Protein AF-A0A382V487-F1 (afdb_monomer_lite)

Sequence (89 aa):
MAEPSRLKNLLLPVILVFILFFALMVFPPLGALIGVLSPFPLVFIYLQRGRQVGMALIALVFVVLLLLVGANQAMLFLAEYALMALLLG

Radius of gyration: 17.19 Å; chains: 1; bounding box: 42×19×48 Å

Foldseek 3Di:
DDDPVVVVVVVVVVVVVVVVVVCCVVDVVVVVVCLVCVLVVLVVVCVVVHDVVSVVVLVVVLVVCCPPPHDVSSVVSVVVNVVVVVVVD

pLDDT: mean 74.37, std 10.54, range [46.38, 88.56]

Structure (mmCIF, N/CA/C/O backbone):
data_AF-A0A382V487-F1
#
_entry.id   AF-A0A382V487-F1
#
loop_
_atom_site.group_PDB
_atom_site.id
_atom_site.type_symbol
_atom_site.label_atom_id
_atom_site.label_alt_id
_atom_site.label_comp_id
_atom_site.label_asym_id
_atom_site.label_entity_id
_atom_site.label_seq_id
_atom_site.pdbx_PDB_ins_code
_atom_site.Cartn_x
_atom_site.Cartn_y
_atom_site.Cartn_z
_atom_site.occupancy
_atom_site.B_iso_or_equiv
_atom_site.auth_seq_id
_atom_site.auth_comp_id
_atom_site.auth_asym_id
_atom_site.auth_atom_id
_atom_site.pdbx_PDB_model_num
ATOM 1 N N . MET A 1 1 ? -32.005 -8.366 -26.969 1.00 46.38 1 MET A N 1
ATOM 2 C CA . MET A 1 1 ? -31.279 -7.612 -28.014 1.00 46.38 1 MET A CA 1
ATOM 3 C C . MET A 1 1 ? -30.479 -6.526 -27.309 1.00 46.38 1 MET A C 1
ATOM 5 O O . MET A 1 1 ? -31.086 -5.642 -26.724 1.00 46.38 1 MET A O 1
ATOM 9 N N . ALA A 1 2 ? -29.153 -6.662 -27.214 1.00 54.81 2 ALA A N 1
ATOM 10 C CA . ALA A 1 2 ? -28.314 -5.649 -26.574 1.00 54.81 2 ALA A CA 1
ATOM 11 C C . ALA A 1 2 ? -28.032 -4.529 -27.585 1.00 54.81 2 ALA A C 1
ATOM 13 O O . ALA A 1 2 ? -27.471 -4.783 -28.646 1.00 54.81 2 ALA A O 1
ATOM 14 N N . GLU A 1 3 ? -28.468 -3.315 -27.259 1.00 56.84 3 GLU A N 1
ATOM 15 C CA . GLU A 1 3 ? -28.272 -2.103 -28.056 1.00 56.84 3 GLU A CA 1
ATOM 16 C C . GLU A 1 3 ? -26.777 -1.869 -28.376 1.00 56.84 3 GLU A C 1
ATOM 18 O O . GLU A 1 3 ? -25.961 -1.805 -27.447 1.00 56.84 3 GLU A O 1
ATOM 23 N N . PRO A 1 4 ? -26.389 -1.677 -29.652 1.00 60.22 4 PRO A N 1
ATOM 24 C CA . PRO A 1 4 ? -24.994 -1.449 -30.049 1.00 60.22 4 PRO A CA 1
ATOM 25 C C . PRO A 1 4 ? -24.391 -0.160 -29.452 1.00 60.22 4 PRO A C 1
ATOM 27 O O . PRO A 1 4 ? -23.169 -0.027 -29.365 1.00 60.22 4 PRO A O 1
ATOM 30 N N . SER A 1 5 ? -25.227 0.768 -28.969 1.00 61.31 5 SER A N 1
ATOM 31 C CA . SER A 1 5 ? -24.796 1.990 -28.275 1.00 61.31 5 SER A CA 1
ATOM 32 C C . SER A 1 5 ? -24.154 1.707 -26.910 1.00 61.31 5 SER A C 1
ATOM 34 O O . SER A 1 5 ? -23.203 2.383 -26.516 1.00 61.31 5 SER A O 1
ATOM 36 N N . ARG A 1 6 ? -24.609 0.661 -26.204 1.00 59.19 6 ARG A N 1
ATOM 37 C CA . ARG A 1 6 ? -24.148 0.328 -24.848 1.00 59.19 6 ARG A CA 1
ATOM 38 C C . ARG A 1 6 ? -22.714 -0.197 -24.847 1.00 59.19 6 ARG A C 1
ATOM 40 O O . ARG A 1 6 ? -21.942 0.158 -23.966 1.00 59.19 6 ARG A O 1
ATOM 47 N N . LEU A 1 7 ? -22.344 -0.986 -25.859 1.00 59.91 7 LEU A N 1
ATOM 48 C CA . LEU A 1 7 ? -20.969 -1.460 -26.055 1.00 59.91 7 LEU A CA 1
ATOM 49 C C . LEU A 1 7 ? -20.029 -0.299 -26.394 1.00 59.91 7 LEU A C 1
ATOM 51 O O . LEU A 1 7 ? -18.968 -0.177 -25.791 1.00 59.91 7 LEU A O 1
ATOM 55 N N . LYS A 1 8 ? -20.446 0.612 -27.281 1.00 62.44 8 LYS A N 1
ATOM 56 C CA . LYS A 1 8 ? -19.661 1.803 -27.641 1.00 62.44 8 LYS A CA 1
ATOM 57 C C . LYS A 1 8 ? -19.438 2.748 -26.451 1.00 62.44 8 LYS A C 1
ATOM 59 O O . LYS A 1 8 ? -18.341 3.281 -26.301 1.00 62.44 8 LYS A O 1
ATOM 64 N N . ASN A 1 9 ? -20.429 2.874 -25.566 1.00 69.94 9 ASN A N 1
ATOM 65 C CA . ASN A 1 9 ? -20.319 3.652 -24.328 1.00 69.94 9 ASN A CA 1
ATOM 66 C C . ASN A 1 9 ? -19.425 3.001 -23.260 1.00 69.94 9 ASN A C 1
ATOM 68 O O . ASN A 1 9 ? -18.938 3.705 -22.381 1.00 69.94 9 ASN A O 1
ATOM 72 N N . LEU A 1 10 ? -19.186 1.688 -23.332 1.00 76.12 10 LEU A N 1
ATOM 73 C CA . LEU A 1 10 ? -18.271 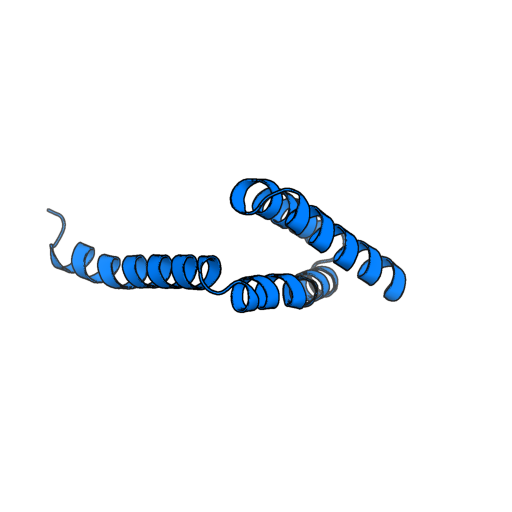0.972 -22.434 1.00 76.12 10 LEU A CA 1
ATOM 74 C C . LEU A 1 10 ? -16.850 0.866 -22.998 1.00 76.12 10 LEU A C 1
ATOM 76 O O . LEU A 1 10 ? -15.894 0.787 -22.233 1.00 76.12 10 LEU A O 1
ATOM 80 N N . LEU A 1 11 ? -16.687 0.922 -24.321 1.00 83.75 11 LEU A N 1
ATOM 81 C CA . LEU A 1 11 ? -15.369 0.904 -24.957 1.00 83.75 11 LEU A CA 1
ATOM 82 C C . LEU A 1 11 ? -14.511 2.094 -24.522 1.00 83.75 11 LEU A C 1
ATOM 84 O O . LEU A 1 11 ? -13.334 1.916 -24.233 1.00 83.75 11 LEU A O 1
ATOM 88 N N . LEU A 1 12 ? -15.098 3.287 -24.421 1.00 82.69 12 LEU A N 1
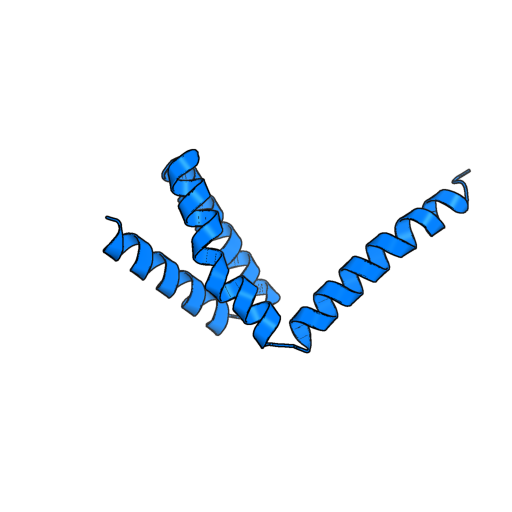ATOM 89 C CA . LEU A 1 12 ? -14.372 4.494 -24.024 1.00 82.69 12 LEU A CA 1
ATOM 90 C C . LEU A 1 12 ? -13.752 4.394 -22.609 1.00 82.69 12 LEU A C 1
ATOM 92 O O . LEU A 1 12 ? -12.541 4.586 -22.490 1.00 82.69 12 LEU A O 1
ATOM 96 N N . PRO A 1 13 ? -14.506 4.050 -21.542 1.00 83.06 13 PRO A N 1
ATOM 97 C CA . PRO A 1 13 ? -13.921 3.857 -20.217 1.00 83.06 13 PRO A CA 1
ATOM 98 C C . PRO A 1 13 ? -12.941 2.677 -20.163 1.00 83.06 13 PRO A C 1
ATOM 100 O O . PRO A 1 13 ? -11.926 2.779 -19.482 1.00 83.06 13 PRO A O 1
ATOM 103 N N . VAL A 1 14 ? -13.178 1.590 -20.909 1.00 83.38 14 VAL A N 1
ATOM 104 C CA . VAL A 1 14 ? -12.239 0.452 -20.968 1.00 83.38 14 VAL A CA 1
ATOM 105 C C . VAL A 1 14 ? -10.903 0.861 -21.593 1.00 83.38 14 VAL A C 1
ATOM 107 O O . VAL A 1 14 ? -9.849 0.545 -21.044 1.00 83.38 14 VAL A O 1
ATOM 110 N N . ILE A 1 15 ? -10.934 1.611 -22.697 1.00 88.50 15 ILE A N 1
ATOM 111 C CA . ILE A 1 15 ? -9.732 2.137 -23.355 1.00 88.50 15 ILE A CA 1
ATOM 112 C C . ILE A 1 15 ? -8.983 3.089 -22.413 1.00 88.50 15 ILE A C 1
ATOM 114 O O . ILE A 1 15 ? -7.766 2.989 -22.291 1.00 88.50 15 ILE A O 1
ATOM 118 N N . LEU A 1 16 ? -9.696 3.963 -21.697 1.00 83.81 16 LEU A N 1
ATOM 119 C CA . LEU A 1 16 ? -9.104 4.873 -20.709 1.00 83.81 16 LEU A CA 1
ATOM 120 C C . LEU A 1 16 ? -8.396 4.131 -19.571 1.00 83.81 16 LEU A C 1
ATOM 122 O O . LEU A 1 16 ? -7.277 4.492 -19.215 1.00 83.81 16 LEU A O 1
ATOM 126 N N . VAL A 1 17 ? -9.016 3.079 -19.029 1.00 79.75 17 VAL A N 1
ATOM 127 C CA . VAL A 1 17 ? -8.404 2.241 -17.986 1.00 79.75 17 VAL A CA 1
ATOM 128 C C . VAL A 1 17 ? -7.146 1.553 -18.517 1.00 79.75 17 VAL A C 1
ATOM 130 O O . VAL A 1 17 ? -6.116 1.570 -17.847 1.00 79.75 17 VAL A O 1
ATOM 133 N N . PHE A 1 18 ? -7.184 1.013 -19.737 1.00 79.94 18 PHE A N 1
ATOM 134 C CA . PHE A 1 18 ? -6.013 0.388 -20.359 1.00 79.94 18 PHE A CA 1
ATOM 135 C C . PHE A 1 18 ? -4.868 1.376 -20.594 1.00 79.94 18 PHE A C 1
ATOM 137 O O . PHE A 1 18 ? -3.722 1.065 -20.275 1.00 79.94 18 PHE A O 1
ATOM 144 N N . ILE A 1 19 ? -5.168 2.573 -21.105 1.00 85.31 19 ILE A N 1
ATOM 145 C CA . ILE A 1 19 ? -4.172 3.634 -21.307 1.00 85.31 19 ILE A CA 1
ATOM 146 C C . ILE A 1 19 ? -3.560 4.050 -19.969 1.00 85.31 19 ILE A C 1
ATOM 148 O O . ILE A 1 19 ? -2.347 4.219 -19.885 1.00 85.31 19 ILE A O 1
ATOM 152 N N . LEU A 1 20 ? -4.373 4.171 -18.917 1.00 79.06 20 LEU A N 1
ATOM 153 C CA . LEU A 1 20 ? -3.901 4.514 -17.578 1.00 79.06 20 LEU A CA 1
ATOM 154 C C . LEU A 1 20 ? -2.941 3.449 -17.032 1.00 79.06 20 LEU A C 1
ATOM 156 O O . LEU A 1 20 ? -1.839 3.784 -16.608 1.00 79.06 20 LEU A O 1
ATOM 160 N N . PHE A 1 21 ? -3.318 2.168 -17.090 1.00 73.06 21 PHE A N 1
ATOM 161 C CA . PHE A 1 21 ? -2.451 1.068 -16.652 1.00 73.06 21 PHE A CA 1
ATOM 162 C C . PHE A 1 21 ? -1.158 0.984 -17.470 1.00 73.06 21 PHE A C 1
ATOM 164 O O . PHE A 1 21 ? -0.083 0.792 -16.906 1.00 73.06 21 PHE A O 1
ATOM 171 N N . PHE A 1 22 ? -1.241 1.181 -18.785 1.00 79.12 22 PHE A N 1
ATOM 172 C CA . PHE A 1 22 ? -0.071 1.190 -19.657 1.00 79.12 22 PHE A CA 1
ATOM 173 C C . PHE A 1 22 ? 0.863 2.366 -19.348 1.00 79.12 22 PHE A C 1
ATOM 175 O O . PHE A 1 22 ? 2.072 2.180 -19.233 1.00 79.12 22 PHE A O 1
ATOM 182 N N . ALA A 1 23 ? 0.317 3.566 -19.138 1.00 77.31 23 ALA A N 1
ATOM 183 C CA . ALA A 1 23 ? 1.095 4.734 -18.737 1.00 77.31 23 ALA A CA 1
ATOM 184 C C . ALA A 1 23 ? 1.797 4.512 -17.389 1.00 77.31 23 ALA A C 1
ATOM 186 O O . ALA A 1 23 ? 2.963 4.867 -17.250 1.00 77.31 23 ALA A O 1
ATOM 187 N N . LEU A 1 24 ? 1.139 3.863 -16.424 1.00 65.38 24 LEU A N 1
ATOM 188 C CA . LEU A 1 24 ? 1.750 3.497 -15.140 1.00 65.38 24 LEU A CA 1
ATOM 189 C C . LEU A 1 24 ? 2.876 2.461 -15.287 1.00 65.38 24 LEU A C 1
ATOM 191 O O . LEU A 1 24 ? 3.845 2.509 -14.532 1.00 65.38 24 LEU A O 1
ATOM 195 N N . MET A 1 25 ? 2.772 1.553 -16.260 1.00 65.62 25 MET A N 1
ATOM 196 C CA . MET A 1 25 ? 3.801 0.549 -16.552 1.00 65.62 25 MET A CA 1
ATOM 197 C C . MET A 1 25 ? 5.013 1.144 -17.290 1.00 65.62 25 MET A C 1
ATOM 199 O O . MET A 1 25 ? 6.147 0.754 -17.024 1.00 65.62 25 MET A O 1
ATOM 203 N N . VAL A 1 26 ? 4.784 2.090 -18.210 1.00 70.12 26 VAL A N 1
ATOM 204 C CA . VAL A 1 26 ? 5.825 2.699 -19.063 1.00 70.12 26 VAL A CA 1
ATOM 205 C C . VAL A 1 26 ? 6.484 3.920 -18.417 1.00 70.12 26 VAL A C 1
ATOM 207 O O . VAL A 1 26 ? 7.646 4.205 -18.700 1.00 70.12 26 VAL A O 1
ATOM 210 N N . PHE A 1 27 ? 5.783 4.622 -17.521 1.00 64.94 27 PHE A N 1
ATOM 211 C CA . PHE A 1 27 ? 6.323 5.713 -16.708 1.00 64.94 27 PHE A CA 1
ATOM 212 C C 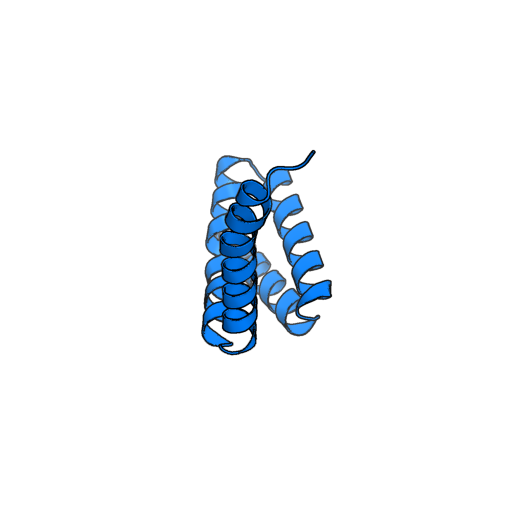. PHE A 1 27 ? 6.425 5.284 -15.231 1.00 64.94 27 PHE A C 1
ATOM 214 O O . PHE A 1 27 ? 5.550 5.622 -14.423 1.00 64.94 27 PHE A O 1
ATOM 221 N N . PRO A 1 28 ? 7.534 4.618 -14.838 1.00 59.47 28 PRO A N 1
ATOM 222 C CA . PRO A 1 28 ? 7.823 4.246 -13.454 1.00 59.47 28 PRO A CA 1
ATOM 223 C C . PRO A 1 28 ? 7.616 5.367 -12.423 1.00 59.47 28 PRO A C 1
ATOM 225 O O . PRO A 1 28 ? 7.141 5.054 -11.336 1.00 59.47 28 PRO A O 1
ATOM 228 N N . PRO A 1 29 ? 7.887 6.661 -12.715 1.00 60.84 29 PRO A N 1
ATOM 229 C CA . PRO A 1 29 ? 7.652 7.736 -11.753 1.00 60.84 29 PRO A CA 1
ATOM 230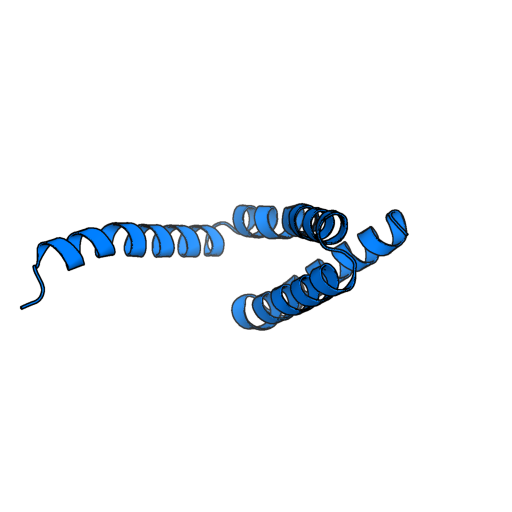 C C . PRO A 1 29 ? 6.181 7.927 -11.370 1.00 60.84 29 PRO A C 1
ATOM 232 O O . PRO A 1 29 ? 5.911 8.315 -10.243 1.00 60.84 29 PRO A O 1
ATOM 235 N N . LEU A 1 30 ? 5.218 7.652 -12.259 1.00 56.53 30 LEU A N 1
ATOM 236 C CA . LEU A 1 30 ? 3.788 7.791 -11.941 1.00 56.53 30 LEU A CA 1
ATOM 237 C C . LEU A 1 30 ? 3.290 6.629 -11.071 1.00 56.53 30 LEU A C 1
ATOM 239 O O . LEU A 1 30 ? 2.569 6.855 -10.101 1.00 56.53 30 LEU A O 1
ATOM 243 N N . GLY A 1 31 ? 3.732 5.401 -11.363 1.00 56.75 31 GLY A N 1
ATOM 244 C CA . GLY A 1 31 ? 3.518 4.247 -10.483 1.00 56.75 31 GLY A CA 1
ATOM 245 C C . GLY A 1 31 ? 4.214 4.419 -9.129 1.00 56.75 31 GLY A C 1
ATOM 246 O O . GLY A 1 31 ? 3.635 4.106 -8.092 1.00 56.75 31 GLY A O 1
ATOM 247 N N . ALA A 1 32 ? 5.411 5.011 -9.129 1.00 59.16 32 ALA A N 1
ATOM 248 C CA . ALA A 1 32 ? 6.136 5.380 -7.922 1.00 59.16 32 ALA A CA 1
ATOM 249 C C . ALA A 1 32 ? 5.442 6.508 -7.153 1.00 59.16 32 ALA A C 1
ATOM 251 O O . ALA A 1 32 ? 5.400 6.428 -5.943 1.00 59.16 32 ALA A O 1
ATOM 252 N N . LEU A 1 33 ? 4.839 7.517 -7.789 1.00 55.84 33 LEU A N 1
ATOM 253 C CA . LEU A 1 33 ? 4.071 8.555 -7.085 1.00 55.84 33 LEU A CA 1
ATOM 254 C C . LEU A 1 33 ? 2.827 7.982 -6.404 1.00 55.84 33 LEU A C 1
ATOM 256 O O . LEU A 1 33 ? 2.512 8.383 -5.289 1.00 55.84 33 LEU A O 1
ATOM 260 N N . ILE A 1 34 ? 2.151 7.014 -7.029 1.00 54.28 34 ILE A N 1
ATOM 261 C CA . ILE A 1 34 ? 1.062 6.277 -6.375 1.00 54.28 34 ILE A CA 1
ATOM 262 C C . ILE A 1 34 ? 1.609 5.411 -5.237 1.00 54.28 34 ILE A C 1
ATOM 264 O O . ILE A 1 34 ? 0.995 5.394 -4.181 1.00 54.28 34 ILE A O 1
ATOM 268 N N . GLY A 1 35 ? 2.756 4.745 -5.405 1.00 59.00 35 GLY A N 1
ATOM 269 C CA . GLY A 1 35 ? 3.413 3.952 -4.357 1.00 59.00 35 GLY A CA 1
ATOM 270 C C . GLY A 1 35 ? 3.884 4.787 -3.161 1.00 59.00 35 GLY A C 1
ATOM 271 O O . GLY A 1 35 ? 3.499 4.491 -2.041 1.00 59.00 35 GLY A O 1
ATOM 272 N N . VAL A 1 36 ? 4.605 5.879 -3.416 1.00 56.09 36 VAL A N 1
ATOM 273 C CA . VAL A 1 36 ? 5.185 6.830 -2.449 1.00 56.09 36 VAL A CA 1
ATOM 274 C C . VAL A 1 36 ? 4.115 7.664 -1.746 1.00 56.09 36 VAL A C 1
ATOM 276 O O . VAL A 1 36 ? 4.281 8.026 -0.584 1.00 56.09 36 VAL A O 1
ATOM 279 N N . LEU A 1 37 ? 3.003 7.984 -2.422 1.00 59.75 37 LEU A N 1
ATOM 280 C CA . LEU A 1 37 ? 1.857 8.646 -1.789 1.00 59.75 37 LEU A CA 1
ATOM 281 C C . LEU A 1 37 ? 0.831 7.652 -1.236 1.00 59.75 37 LEU A C 1
ATOM 283 O O . LEU A 1 37 ? -0.024 8.081 -0.468 1.00 59.75 37 LEU A O 1
ATOM 287 N N . SER A 1 38 ? 0.915 6.347 -1.539 1.00 61.41 38 SER A N 1
ATOM 288 C CA . SER A 1 38 ? 0.025 5.315 -0.975 1.00 61.41 38 SER A CA 1
ATOM 289 C C . SER A 1 38 ? 0.008 5.234 0.558 1.00 61.41 38 SER A C 1
ATOM 291 O O . SER A 1 38 ? -1.042 4.847 1.081 1.00 61.41 38 SER A O 1
ATOM 293 N N . PRO A 1 39 ? 1.067 5.617 1.310 1.00 62.66 39 PRO A N 1
ATOM 294 C CA . PRO A 1 39 ? 1.023 5.751 2.763 1.00 62.66 39 PRO A CA 1
ATOM 295 C C . PRO A 1 39 ? -0.087 6.685 3.242 1.00 62.66 39 PRO A C 1
ATOM 297 O O . PRO A 1 39 ? -0.781 6.417 4.221 1.00 62.66 39 PRO A O 1
ATOM 300 N N . PHE A 1 40 ? -0.300 7.781 2.519 1.00 64.81 40 PHE A N 1
ATOM 301 C CA . PHE A 1 40 ? -1.163 8.865 2.967 1.00 64.81 40 PHE A CA 1
ATOM 302 C C . PHE A 1 40 ? -2.655 8.467 2.993 1.00 64.81 40 PHE A C 1
ATOM 304 O O . PHE A 1 40 ? -3.306 8.670 4.022 1.00 64.81 40 PHE A O 1
ATOM 311 N N . PRO A 1 41 ? -3.218 7.822 1.946 1.00 68.44 41 PRO A N 1
ATOM 312 C CA . PRO A 1 41 ? -4.589 7.324 1.959 1.00 68.44 41 PRO A CA 1
ATOM 313 C C . PRO A 1 41 ? -4.888 6.283 3.042 1.00 68.44 41 PRO A C 1
ATOM 315 O O . PRO A 1 41 ? -5.943 6.388 3.669 1.00 68.44 41 PRO A O 1
ATOM 318 N N . LEU A 1 42 ? -4.027 5.279 3.293 1.00 71.69 42 LEU A N 1
ATOM 319 C CA . LEU A 1 42 ? -4.390 4.260 4.297 1.00 71.69 42 LEU A CA 1
ATOM 320 C C . LEU A 1 42 ? -4.130 4.724 5.721 1.00 71.69 42 LEU A C 1
ATOM 322 O O . LEU A 1 42 ? -4.877 4.304 6.598 1.00 71.69 42 LEU A O 1
ATOM 326 N N . VAL A 1 43 ? -3.164 5.613 5.975 1.00 69.81 43 VAL A N 1
ATOM 327 C CA . VAL A 1 43 ? -3.055 6.271 7.289 1.00 69.81 43 VAL A CA 1
ATOM 328 C C . VAL A 1 43 ? -4.312 7.096 7.563 1.00 69.81 43 VAL A C 1
ATOM 330 O O . VAL A 1 43 ? -4.874 7.023 8.653 1.00 69.81 43 VAL A O 1
ATOM 333 N N . PHE A 1 44 ? -4.835 7.799 6.558 1.00 70.56 44 PHE A N 1
ATOM 334 C CA . PHE A 1 44 ? -6.095 8.526 6.695 1.00 70.56 44 PHE A CA 1
ATOM 335 C C . PHE A 1 44 ? -7.280 7.592 6.990 1.00 70.56 44 PHE A C 1
ATOM 337 O O . PHE A 1 44 ? -8.068 7.859 7.897 1.00 70.56 44 PHE A O 1
ATOM 344 N N . ILE A 1 45 ? -7.382 6.453 6.296 1.00 68.88 45 ILE A N 1
ATOM 345 C CA . ILE A 1 45 ? -8.426 5.457 6.583 1.00 68.88 45 ILE A CA 1
ATOM 346 C C . ILE A 1 45 ? -8.223 4.803 7.956 1.00 68.88 45 ILE A C 1
ATOM 348 O O . ILE A 1 45 ? -9.205 4.572 8.658 1.00 68.88 45 ILE A O 1
ATOM 352 N N . TYR A 1 46 ? -6.985 4.534 8.371 1.00 72.00 46 TYR A N 1
ATOM 353 C CA . TYR A 1 46 ? -6.662 4.034 9.708 1.00 72.00 46 TYR A CA 1
ATOM 354 C C . TYR A 1 46 ? -7.150 5.004 10.789 1.00 72.00 46 TYR A C 1
ATOM 356 O O . TYR A 1 46 ? -7.802 4.580 11.742 1.00 72.00 46 TYR A O 1
ATOM 364 N N . LEU A 1 47 ? -6.901 6.307 10.616 1.00 73.25 47 LEU A N 1
ATOM 365 C CA . LEU A 1 47 ? -7.366 7.344 11.538 1.00 73.25 47 LEU A CA 1
ATOM 366 C C . LEU A 1 47 ? -8.898 7.471 11.546 1.00 73.25 47 LEU A C 1
ATOM 368 O O . LEU A 1 47 ? -9.485 7.663 12.605 1.00 73.25 47 LEU A O 1
ATOM 372 N N . GLN A 1 48 ? -9.561 7.328 10.393 1.00 79.25 48 GLN A N 1
ATOM 373 C CA . GLN A 1 48 ? -11.020 7.467 10.293 1.00 79.25 48 GLN A CA 1
ATOM 374 C C . GLN A 1 48 ? -11.813 6.226 10.715 1.00 79.25 48 GLN A C 1
ATOM 376 O O . GLN A 1 48 ? -12.909 6.348 11.258 1.00 79.25 48 GLN A O 1
ATOM 381 N N . ARG A 1 49 ? -11.317 5.028 10.398 1.00 80.56 49 ARG A N 1
ATOM 382 C CA . ARG A 1 49 ? -12.047 3.756 10.553 1.00 80.56 49 ARG A CA 1
ATOM 383 C C . ARG A 1 49 ? -11.422 2.808 11.569 1.00 80.56 49 ARG A C 1
ATOM 385 O O . ARG A 1 49 ? -11.966 1.734 11.819 1.00 80.56 49 ARG A O 1
ATOM 392 N N . GLY A 1 50 ? -10.312 3.211 12.175 1.00 81.62 50 GLY A N 1
ATOM 393 C CA . GLY A 1 50 ? -9.647 2.481 13.239 1.00 81.62 50 GLY A CA 1
ATOM 394 C C . GLY A 1 50 ? -8.692 1.390 12.757 1.00 81.62 50 GLY A C 1
ATOM 395 O O . GLY A 1 50 ? -8.561 1.061 11.573 1.00 81.62 50 GLY A O 1
ATOM 396 N N . ARG A 1 51 ? -8.017 0.800 13.744 1.00 82.38 51 ARG A N 1
ATOM 397 C CA . ARG A 1 51 ? -6.842 -0.057 13.558 1.00 82.38 51 ARG A CA 1
ATOM 398 C C . ARG A 1 51 ? -7.089 -1.315 12.734 1.00 82.38 51 ARG A C 1
ATOM 400 O O . ARG A 1 51 ? -6.265 -1.653 11.889 1.00 82.38 51 ARG A O 1
ATOM 407 N N . GLN A 1 52 ? -8.205 -2.004 12.965 1.00 82.75 52 GLN A N 1
ATOM 408 C CA . GLN A 1 52 ? -8.501 -3.261 12.270 1.00 82.75 52 GLN A CA 1
ATOM 409 C C . GLN A 1 52 ? -8.721 -3.050 10.768 1.00 82.75 52 GLN A C 1
ATOM 411 O O . GLN A 1 52 ? -8.163 -3.785 9.956 1.00 82.75 52 GLN A O 1
ATOM 416 N N . VAL A 1 53 ? -9.475 -2.010 10.398 1.00 81.12 53 VAL A N 1
ATOM 417 C CA . VAL A 1 53 ? -9.755 -1.678 8.993 1.00 81.12 53 VAL A CA 1
ATOM 418 C C . VAL A 1 53 ? -8.480 -1.229 8.278 1.00 81.12 53 VAL A C 1
ATOM 420 O O . VAL A 1 53 ? -8.218 -1.674 7.162 1.00 81.12 53 VAL A O 1
ATOM 423 N N . GLY A 1 54 ? -7.653 -0.409 8.935 1.00 82.94 54 GLY A N 1
ATOM 424 C CA . GLY A 1 54 ? -6.366 0.012 8.381 1.00 82.94 54 GLY A CA 1
ATOM 425 C C . GLY A 1 54 ? -5.417 -1.164 8.126 1.00 82.94 54 GLY A C 1
ATOM 426 O O . GLY A 1 54 ? -4.875 -1.277 7.030 1.00 82.94 54 GLY A O 1
ATOM 427 N N . MET A 1 55 ? -5.273 -2.093 9.080 1.00 83.69 55 MET A N 1
ATOM 428 C CA . MET A 1 55 ? -4.425 -3.279 8.884 1.00 83.69 55 MET A CA 1
ATOM 429 C C . MET A 1 55 ? -4.920 -4.189 7.757 1.00 83.69 55 MET A C 1
ATOM 431 O O . MET A 1 55 ? -4.109 -4.676 6.972 1.00 83.69 55 MET A O 1
ATOM 435 N N . ALA A 1 56 ? -6.235 -4.402 7.656 1.00 85.25 56 ALA A N 1
ATOM 436 C CA . ALA A 1 56 ? -6.811 -5.218 6.590 1.00 85.25 56 ALA A CA 1
ATOM 437 C C . ALA A 1 56 ? -6.500 -4.637 5.201 1.00 85.25 56 ALA A C 1
ATOM 439 O O . ALA A 1 56 ? -6.163 -5.378 4.279 1.00 85.25 56 ALA A O 1
ATOM 440 N N . LEU A 1 57 ? -6.553 -3.310 5.061 1.00 82.56 57 LEU A N 1
ATOM 441 C CA . LEU A 1 57 ? -6.218 -2.639 3.808 1.00 82.56 57 LEU A CA 1
ATOM 442 C C . LEU A 1 57 ? -4.720 -2.672 3.498 1.00 82.56 57 LEU A C 1
ATOM 444 O O . LEU A 1 57 ? -4.361 -2.911 2.349 1.00 82.56 57 LEU A 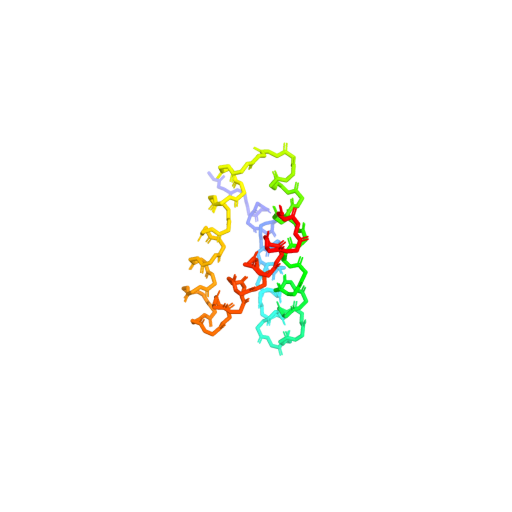O 1
ATOM 448 N N . ILE A 1 58 ? -3.852 -2.483 4.497 1.00 85.12 58 ILE A N 1
ATOM 449 C CA . ILE A 1 58 ? -2.396 -2.615 4.321 1.00 85.12 58 ILE A CA 1
ATOM 450 C C . ILE A 1 58 ? -2.058 -4.019 3.807 1.00 85.12 58 ILE A C 1
ATOM 452 O O . ILE A 1 58 ? -1.340 -4.159 2.819 1.00 85.12 58 ILE A O 1
ATOM 456 N N . ALA A 1 59 ? -2.628 -5.060 4.422 1.00 88.56 59 ALA A N 1
ATOM 457 C CA . ALA A 1 59 ? -2.426 -6.440 3.989 1.00 88.56 59 ALA A CA 1
ATOM 458 C C . ALA A 1 59 ? -2.953 -6.682 2.565 1.00 88.56 59 ALA A C 1
ATOM 460 O O . ALA A 1 59 ? -2.275 -7.308 1.751 1.00 88.56 59 ALA A O 1
ATOM 461 N N . LEU A 1 60 ? -4.135 -6.150 2.240 1.00 86.56 60 LEU A N 1
ATOM 462 C CA . LEU A 1 60 ? -4.721 -6.271 0.906 1.00 86.56 60 LEU A CA 1
ATOM 463 C C . LEU A 1 60 ? -3.832 -5.623 -0.164 1.00 86.56 60 LEU A C 1
ATOM 465 O O . LEU A 1 60 ? -3.539 -6.253 -1.178 1.00 86.56 60 LEU A O 1
ATOM 469 N N . VAL A 1 61 ? -3.375 -4.390 0.066 1.00 81.38 61 VAL A N 1
ATOM 470 C CA . VAL A 1 61 ? -2.514 -3.665 -0.881 1.00 81.38 61 VAL A CA 1
ATOM 471 C C . VAL A 1 61 ? -1.162 -4.358 -1.032 1.00 81.38 61 VAL A C 1
ATOM 473 O O . VAL A 1 61 ? -0.696 -4.517 -2.159 1.00 81.38 61 VAL A O 1
ATOM 476 N N . PHE A 1 62 ? -0.574 -4.856 0.059 1.00 85.81 62 PHE A N 1
ATOM 477 C CA . PHE A 1 62 ? 0.654 -5.650 -0.002 1.00 85.81 62 PHE A CA 1
ATOM 478 C C . PHE A 1 62 ? 0.500 -6.875 -0.913 1.00 85.81 62 PHE A C 1
ATOM 480 O O . PHE A 1 62 ? 1.338 -7.099 -1.784 1.00 85.81 62 PHE A O 1
ATOM 487 N N . VAL A 1 63 ? -0.588 -7.642 -0.762 1.00 84.31 63 VAL A N 1
ATOM 488 C CA . VAL A 1 63 ? -0.858 -8.822 -1.603 1.00 84.31 63 VAL A CA 1
ATOM 489 C C . VAL A 1 63 ? -1.036 -8.428 -3.070 1.00 84.31 63 VAL A C 1
ATOM 491 O O . VAL A 1 63 ? -0.475 -9.076 -3.951 1.00 84.31 63 VAL A O 1
ATOM 494 N N . VAL A 1 64 ? -1.769 -7.347 -3.348 1.00 81.19 64 VAL A N 1
ATOM 495 C CA . VAL A 1 64 ? -1.957 -6.843 -4.718 1.00 81.19 64 VAL A CA 1
ATOM 496 C C . VAL A 1 64 ? -0.618 -6.448 -5.348 1.00 81.19 64 VAL A C 1
ATOM 498 O O . VAL A 1 64 ? -0.337 -6.845 -6.478 1.00 81.19 64 VAL A O 1
ATOM 501 N N . LEU A 1 65 ? 0.236 -5.724 -4.618 1.00 79.19 65 LEU A N 1
ATOM 502 C CA . LEU A 1 65 ? 1.569 -5.342 -5.096 1.00 79.19 65 LEU A CA 1
ATOM 503 C C . LEU A 1 65 ? 2.466 -6.561 -5.313 1.00 79.19 65 LEU A C 1
ATOM 505 O O . LEU A 1 65 ? 3.155 -6.638 -6.330 1.00 79.19 65 LEU A O 1
ATOM 509 N N . LEU A 1 66 ? 2.428 -7.532 -4.399 1.00 83.19 66 LEU A N 1
ATOM 510 C CA . LEU A 1 66 ? 3.223 -8.753 -4.494 1.00 83.19 66 LEU A CA 1
ATOM 511 C C . LEU A 1 66 ? 2.885 -9.548 -5.762 1.00 83.19 66 LEU A C 1
ATOM 513 O O . LEU A 1 66 ? 3.794 -10.049 -6.420 1.00 83.19 66 LEU A O 1
ATOM 517 N N . LEU A 1 67 ? 1.598 -9.637 -6.110 1.00 77.88 67 LEU A N 1
ATOM 518 C CA . LEU A 1 67 ? 1.120 -10.408 -7.259 1.00 77.88 67 LEU A CA 1
ATOM 519 C C . LEU A 1 67 ? 1.269 -9.673 -8.598 1.00 77.88 67 LEU A C 1
ATOM 521 O O . LEU A 1 67 ? 1.566 -10.315 -9.602 1.00 77.88 67 LEU A O 1
ATOM 525 N N . LEU A 1 68 ? 1.035 -8.357 -8.633 1.00 75.69 68 LEU A N 1
ATOM 526 C CA . LEU A 1 68 ? 0.947 -7.601 -9.892 1.00 75.69 68 LEU A CA 1
ATOM 527 C C . LEU A 1 68 ? 2.223 -6.837 -10.255 1.00 75.69 68 LEU A C 1
ATOM 529 O O . LEU A 1 68 ? 2.437 -6.544 -11.428 1.00 75.69 68 LEU A O 1
ATOM 533 N N . VAL A 1 69 ? 3.048 -6.490 -9.265 1.00 81.69 69 VAL A N 1
ATOM 534 C CA . VAL A 1 69 ? 4.240 -5.647 -9.457 1.00 81.69 69 VAL A CA 1
ATOM 535 C C . VAL A 1 69 ? 5.513 -6.397 -9.072 1.00 81.69 69 VAL A C 1
ATOM 537 O O . VAL A 1 69 ? 6.523 -6.307 -9.767 1.00 81.69 69 VAL A O 1
ATOM 540 N N . GLY A 1 70 ? 5.460 -7.165 -7.983 1.00 81.31 70 GLY A N 1
ATOM 541 C CA . GLY A 1 70 ? 6.541 -8.027 -7.518 1.00 81.31 70 GLY A CA 1
ATOM 542 C C . GLY A 1 70 ? 7.039 -7.697 -6.111 1.00 81.31 70 GLY A C 1
ATOM 543 O O . GLY A 1 70 ? 6.729 -6.659 -5.520 1.00 81.31 70 GLY A O 1
ATOM 544 N N . ALA A 1 71 ? 7.852 -8.609 -5.573 1.00 85.75 71 ALA A N 1
ATOM 545 C CA . ALA A 1 71 ? 8.262 -8.618 -4.168 1.00 85.75 71 ALA A CA 1
ATOM 546 C C . ALA A 1 71 ? 8.990 -7.344 -3.713 1.00 85.75 71 ALA A C 1
ATOM 548 O O . ALA A 1 71 ? 8.736 -6.867 -2.610 1.00 85.75 71 ALA A O 1
ATOM 549 N N . ASN A 1 72 ? 9.847 -6.757 -4.556 1.00 82.50 72 ASN A N 1
ATOM 550 C CA . ASN A 1 72 ? 10.606 -5.559 -4.184 1.00 82.50 72 ASN A CA 1
ATOM 551 C C . ASN A 1 72 ? 9.692 -4.372 -3.848 1.00 82.50 72 ASN A C 1
ATOM 553 O O . ASN A 1 72 ? 9.904 -3.703 -2.841 1.00 82.50 72 ASN A O 1
ATOM 557 N N . GLN A 1 73 ? 8.654 -4.133 -4.655 1.00 78.19 73 GLN A N 1
ATOM 558 C CA . GLN A 1 73 ? 7.734 -3.014 -4.434 1.00 78.19 73 GLN A CA 1
ATOM 559 C C . GLN A 1 73 ? 6.796 -3.272 -3.251 1.00 78.19 73 GLN A C 1
ATOM 561 O O . GLN A 1 73 ? 6.530 -2.370 -2.462 1.00 78.19 73 GLN A O 1
ATOM 566 N N . ALA A 1 74 ? 6.356 -4.521 -3.068 1.00 83.12 74 ALA A N 1
ATOM 567 C CA . ALA A 1 74 ? 5.560 -4.906 -1.905 1.00 83.12 74 ALA A CA 1
ATOM 568 C C . ALA A 1 74 ? 6.337 -4.726 -0.585 1.00 83.12 74 ALA A C 1
ATOM 570 O O . ALA A 1 74 ? 5.793 -4.224 0.398 1.00 83.12 74 ALA A O 1
ATOM 571 N N . MET A 1 75 ? 7.623 -5.089 -0.566 1.00 86.31 75 MET A N 1
ATOM 572 C CA . MET A 1 75 ? 8.493 -4.919 0.604 1.00 86.31 75 MET A CA 1
ATOM 573 C C . MET A 1 75 ? 8.765 -3.443 0.918 1.00 86.31 75 MET A C 1
ATOM 575 O O . MET A 1 75 ? 8.745 -3.071 2.090 1.00 86.31 75 MET A O 1
ATOM 579 N N . LEU A 1 76 ? 8.970 -2.598 -0.102 1.00 85.31 76 LEU A N 1
ATOM 580 C CA . LEU A 1 76 ? 9.115 -1.147 0.080 1.00 85.31 76 LEU A CA 1
ATOM 581 C C . LEU A 1 76 ? 7.858 -0.527 0.701 1.00 85.31 76 LEU A C 1
ATOM 583 O O . LEU A 1 76 ? 7.962 0.184 1.695 1.00 85.31 76 LEU A O 1
ATOM 587 N N . PHE A 1 77 ? 6.676 -0.881 0.191 1.00 84.19 77 PHE A N 1
ATOM 588 C CA . PHE A 1 77 ? 5.397 -0.459 0.768 1.00 84.19 77 PHE A CA 1
ATOM 589 C C . PHE A 1 77 ? 5.271 -0.854 2.248 1.00 84.19 77 PHE A C 1
ATOM 591 O O . PHE A 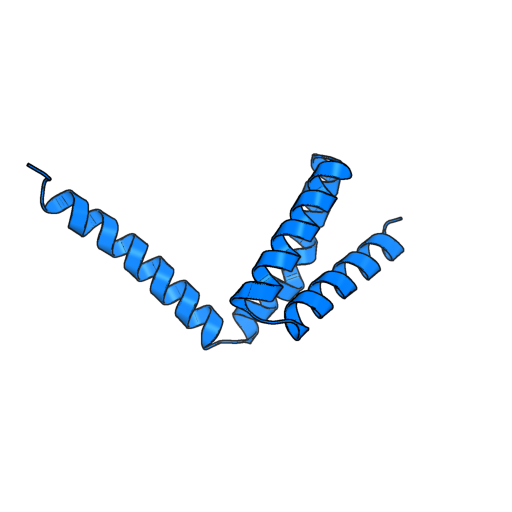1 77 ? 4.899 -0.039 3.093 1.00 84.19 77 PHE A O 1
ATOM 598 N N . LEU A 1 78 ? 5.613 -2.101 2.589 1.00 86.38 78 LEU A N 1
ATOM 599 C CA . LEU A 1 78 ? 5.543 -2.572 3.972 1.00 86.38 78 LEU A CA 1
ATOM 600 C C . LEU A 1 78 ? 6.514 -1.804 4.883 1.00 86.38 78 LEU A C 1
ATOM 602 O O . LEU A 1 78 ? 6.156 -1.461 6.009 1.00 86.38 78 LEU A O 1
ATOM 606 N N . ALA A 1 79 ? 7.721 -1.509 4.392 1.00 86.06 79 ALA A N 1
ATOM 607 C CA . ALA A 1 79 ? 8.722 -0.736 5.118 1.00 86.06 79 ALA A CA 1
ATOM 608 C C . ALA A 1 79 ? 8.264 0.710 5.376 1.00 86.06 79 ALA A C 1
ATOM 610 O O . ALA A 1 79 ? 8.424 1.207 6.490 1.00 86.06 79 ALA A O 1
ATOM 611 N N . GLU A 1 80 ? 7.637 1.364 4.394 1.00 82.62 80 GLU A N 1
ATOM 612 C CA . GLU A 1 80 ? 7.061 2.706 4.556 1.00 82.62 80 GLU A CA 1
ATOM 613 C C . GLU A 1 80 ? 5.962 2.732 5.626 1.00 82.62 80 GLU A C 1
ATOM 615 O O . GLU A 1 80 ? 5.950 3.612 6.490 1.00 82.62 80 GLU A O 1
ATOM 620 N N . TYR A 1 81 ? 5.067 1.740 5.625 1.00 79.44 81 TYR A N 1
ATOM 621 C CA . TYR A 1 81 ? 4.003 1.645 6.628 1.00 79.44 81 TYR A CA 1
ATOM 622 C C . TYR A 1 81 ? 4.518 1.300 8.023 1.00 79.44 81 TYR A C 1
ATOM 624 O O . TYR A 1 81 ? 4.012 1.838 9.009 1.00 79.44 81 TYR A O 1
ATOM 632 N N . ALA A 1 82 ? 5.530 0.438 8.126 1.00 83.06 82 ALA A N 1
ATOM 633 C CA . ALA A 1 82 ? 6.187 0.146 9.395 1.00 83.06 82 ALA A CA 1
ATOM 634 C C . ALA A 1 82 ? 6.871 1.397 9.969 1.00 83.06 82 ALA A C 1
ATOM 636 O O . ALA A 1 82 ? 6.744 1.676 11.161 1.00 83.06 82 ALA A O 1
ATOM 637 N N . LEU A 1 83 ? 7.533 2.187 9.115 1.00 84.00 83 LEU A N 1
ATOM 638 C CA . LEU A 1 83 ? 8.145 3.456 9.504 1.00 84.00 83 LEU A CA 1
ATOM 639 C C . LEU A 1 83 ? 7.093 4.474 9.964 1.00 84.00 83 LEU A C 1
ATOM 641 O O . LEU A 1 83 ? 7.262 5.101 11.004 1.00 84.00 83 LEU A O 1
ATOM 645 N N . MET A 1 84 ? 5.980 4.609 9.240 1.00 76.75 84 MET A N 1
ATOM 646 C CA . MET A 1 84 ? 4.864 5.471 9.649 1.00 76.75 84 MET A CA 1
ATOM 647 C C . MET A 1 84 ? 4.262 5.044 10.992 1.00 76.75 84 MET A C 1
ATOM 649 O O . MET A 1 84 ? 4.017 5.891 11.845 1.00 76.75 84 MET A O 1
ATOM 653 N N . ALA A 1 85 ? 4.054 3.742 11.206 1.00 76.69 85 ALA A N 1
ATOM 654 C CA . ALA A 1 85 ? 3.551 3.225 12.476 1.00 76.69 85 ALA A CA 1
ATOM 655 C C . ALA A 1 85 ? 4.510 3.509 13.643 1.00 76.69 85 ALA A C 1
ATOM 657 O O . ALA A 1 85 ? 4.048 3.772 14.746 1.00 76.69 85 ALA A O 1
ATOM 658 N N . LEU A 1 86 ? 5.823 3.490 13.394 1.00 78.44 86 LEU A N 1
ATOM 659 C CA . LEU A 1 86 ? 6.839 3.864 14.379 1.00 78.44 86 LEU A CA 1
ATOM 660 C C . LEU A 1 86 ? 6.822 5.367 14.696 1.00 78.44 86 LEU A C 1
ATOM 662 O O . LEU A 1 86 ? 7.036 5.745 15.839 1.00 78.44 86 LEU A O 1
ATOM 666 N N . LEU A 1 87 ? 6.612 6.221 13.691 1.00 79.12 87 LEU A N 1
ATOM 667 C CA . LEU A 1 87 ? 6.622 7.679 13.866 1.00 79.12 87 LEU A CA 1
ATOM 668 C C . LEU A 1 87 ? 5.334 8.224 14.499 1.00 79.12 87 LEU A C 1
ATOM 670 O O . LEU A 1 87 ? 5.365 9.284 15.119 1.00 79.12 87 LEU A O 1
ATOM 674 N N . LEU A 1 88 ? 4.205 7.544 14.287 1.00 71.44 88 LEU A N 1
ATOM 675 C CA . LEU A 1 88 ? 2.879 7.974 14.745 1.00 71.44 88 LEU A CA 1
ATOM 676 C C . LEU A 1 88 ? 2.380 7.229 15.994 1.00 71.44 88 LEU A C 1
ATOM 678 O O . LEU A 1 88 ? 1.357 7.630 16.553 1.00 71.44 88 LEU A O 1
ATOM 682 N N . GLY A 1 89 ? 3.030 6.125 16.370 1.00 62.81 89 GLY A N 1
ATOM 683 C CA . GLY A 1 89 ? 2.727 5.330 17.566 1.00 62.81 89 GLY A CA 1
ATOM 684 C C . GLY A 1 89 ? 3.464 5.829 18.797 1.00 62.81 89 GLY A C 1
ATOM 685 O O . GLY A 1 89 ? 2.886 5.664 19.894 1.00 62.81 89 GLY A O 1
#

Secondary structure (DSSP, 8-state):
---HHHHHHHHHHHHHHHHHHHHHHH-HHHHHHHHHHTHHHHHHHHHHH-HHHHHHHHHHHHHHHHHHT-HHHHHHHHHHHHHHHHHH-

Organism: NCBI:txid408172

InterPro domains:
  IPR018710 Protein of unknown function DUF2232 [PF09991] (16-89)